Protein AF-A0A7S3WEY7-F1 (afdb_monomer)

Structure (mmCIF, N/CA/C/O backbone):
data_AF-A0A7S3WEY7-F1
#
_entry.id   AF-A0A7S3WEY7-F1
#
loop_
_atom_site.group_PDB
_atom_site.id
_atom_site.type_symbol
_atom_site.label_atom_id
_atom_site.label_alt_id
_atom_site.label_comp_id
_atom_site.label_asym_id
_atom_site.label_entity_id
_atom_site.label_seq_id
_atom_site.pdbx_PDB_ins_code
_atom_site.Cartn_x
_atom_site.Cartn_y
_atom_site.Cartn_z
_atom_site.occupancy
_atom_site.B_iso_or_equiv
_atom_site.auth_seq_id
_atom_site.auth_comp_id
_atom_site.auth_asym_id
_atom_site.auth_atom_id
_atom_site.pdbx_PDB_model_num
ATOM 1 N N . SER A 1 1 ? 14.950 -8.453 -8.963 1.00 68.50 1 SER A N 1
ATOM 2 C CA . SER A 1 1 ? 13.994 -7.448 -8.480 1.00 68.50 1 SER A CA 1
ATOM 3 C C . SER A 1 1 ? 14.625 -6.077 -8.608 1.00 68.50 1 SER A C 1
ATOM 5 O O . SER A 1 1 ? 15.850 -5.963 -8.571 1.00 68.50 1 SER A O 1
ATOM 7 N N . ASN A 1 2 ? 13.800 -5.061 -8.814 1.00 87.56 2 ASN A N 1
ATOM 8 C CA . ASN A 1 2 ? 14.173 -3.652 -8.811 1.00 87.56 2 ASN A CA 1
ATOM 9 C C . ASN A 1 2 ? 13.331 -2.969 -7.724 1.00 87.56 2 ASN A C 1
ATOM 11 O O . ASN A 1 2 ? 12.307 -2.380 -8.060 1.00 87.56 2 ASN A O 1
ATOM 15 N N . PRO A 1 3 ? 13.690 -3.113 -6.436 1.00 89.00 3 PRO A N 1
ATOM 16 C CA . PRO A 1 3 ? 12.805 -2.748 -5.339 1.00 89.00 3 PRO A CA 1
ATOM 17 C C . PRO A 1 3 ? 12.520 -1.248 -5.320 1.00 89.00 3 PRO A C 1
ATOM 19 O O . PRO A 1 3 ? 13.408 -0.417 -5.535 1.00 89.00 3 PRO A O 1
ATOM 22 N N . ASP A 1 4 ? 11.281 -0.892 -5.004 1.00 92.38 4 ASP A N 1
ATOM 23 C CA . ASP A 1 4 ? 10.922 0.497 -4.763 1.00 92.38 4 ASP A CA 1
ATOM 24 C C . ASP A 1 4 ? 11.416 0.928 -3.371 1.00 92.38 4 ASP A C 1
ATOM 26 O O . ASP A 1 4 ? 10.936 0.448 -2.342 1.00 92.38 4 ASP A O 1
ATOM 30 N N . ALA A 1 5 ? 12.387 1.841 -3.317 1.00 91.25 5 ALA A N 1
ATOM 31 C CA . ALA A 1 5 ? 12.977 2.331 -2.066 1.00 91.25 5 ALA A CA 1
ATOM 32 C C . ALA A 1 5 ? 12.286 3.589 -1.504 1.00 91.25 5 ALA A C 1
ATOM 34 O O . ALA A 1 5 ? 12.725 4.138 -0.493 1.00 91.25 5 ALA A O 1
ATOM 35 N N . ARG A 1 6 ? 11.228 4.091 -2.156 1.00 93.44 6 ARG A N 1
ATOM 36 C CA . ARG A 1 6 ? 10.573 5.342 -1.745 1.00 93.44 6 ARG A CA 1
ATOM 37 C C . ARG A 1 6 ? 9.856 5.176 -0.407 1.00 93.44 6 ARG A C 1
ATOM 39 O O . ARG A 1 6 ? 8.978 4.325 -0.298 1.00 93.44 6 ARG A O 1
ATOM 46 N N . VAL A 1 7 ? 10.166 6.032 0.561 1.00 94.69 7 VAL A N 1
ATOM 47 C CA . VAL A 1 7 ? 9.347 6.224 1.765 1.00 94.69 7 VAL A CA 1
ATOM 48 C C . VAL A 1 7 ? 8.436 7.417 1.525 1.00 94.69 7 VAL A C 1
ATOM 50 O O . VAL A 1 7 ? 8.907 8.477 1.109 1.00 94.69 7 VAL A O 1
ATOM 53 N N . VAL A 1 8 ? 7.142 7.249 1.766 1.00 95.38 8 VAL A N 1
ATOM 54 C CA . VAL A 1 8 ? 6.142 8.297 1.544 1.00 95.38 8 VAL A CA 1
ATOM 55 C C . VAL A 1 8 ? 5.250 8.453 2.765 1.00 95.38 8 VAL A C 1
ATOM 57 O O . VAL A 1 8 ? 5.121 7.537 3.573 1.00 95.38 8 VAL A O 1
ATOM 60 N N . TYR A 1 9 ? 4.631 9.622 2.893 1.00 96.12 9 TYR A N 1
ATOM 61 C CA . TYR A 1 9 ? 3.563 9.855 3.855 1.00 96.12 9 TYR A CA 1
ATOM 62 C C . TYR A 1 9 ? 2.218 9.749 3.141 1.00 96.12 9 TYR A C 1
ATOM 64 O O . TYR A 1 9 ? 1.982 10.477 2.174 1.00 96.12 9 TYR A O 1
ATOM 72 N N . VAL A 1 10 ? 1.361 8.850 3.616 1.00 95.50 10 VAL A N 1
ATOM 73 C CA . VAL A 1 10 ? -0.038 8.745 3.200 1.00 95.50 10 VAL A CA 1
ATOM 74 C C . VAL A 1 10 ? -0.873 9.578 4.175 1.00 95.50 10 VAL A C 1
ATOM 76 O O . VAL A 1 10 ? -0.790 9.341 5.384 1.00 95.50 10 VAL A O 1
ATOM 79 N N . PRO A 1 11 ? -1.649 10.563 3.692 1.00 96.06 11 PRO A N 1
ATOM 80 C CA . PRO A 1 11 ? -2.463 11.400 4.563 1.00 96.06 11 PRO A CA 1
ATOM 81 C C . PRO A 1 11 ? -3.635 10.617 5.165 1.00 96.06 11 PRO A C 1
ATOM 83 O O . PRO A 1 11 ? -4.120 9.649 4.577 1.00 96.06 11 PRO A O 1
ATOM 86 N N . ALA A 1 12 ? -4.123 11.085 6.316 1.00 96.12 12 ALA A N 1
ATOM 87 C CA . ALA A 1 12 ? -5.419 10.666 6.832 1.00 96.12 12 ALA A CA 1
ATOM 88 C C . ALA A 1 12 ? -6.527 11.019 5.825 1.00 96.12 12 ALA A C 1
ATOM 90 O O . ALA A 1 12 ? -6.439 12.030 5.121 1.00 96.12 12 ALA A O 1
ATOM 91 N N . MET A 1 13 ? -7.562 10.187 5.749 1.00 94.75 13 MET A N 1
ATOM 92 C CA . MET A 1 13 ? -8.657 10.350 4.792 1.00 94.75 13 MET A CA 1
ATOM 93 C C . MET A 1 13 ? -9.989 9.976 5.428 1.00 94.75 13 MET A C 1
ATOM 95 O O . MET A 1 13 ? -10.082 8.987 6.154 1.00 94.75 13 MET A O 1
ATOM 99 N N . ASP A 1 14 ? -11.013 10.754 5.087 1.00 96.19 14 ASP A N 1
ATOM 100 C CA . ASP A 1 14 ? -12.409 10.440 5.362 1.00 96.19 14 ASP A CA 1
ATOM 101 C C . ASP A 1 14 ? -13.066 9.866 4.102 1.00 96.19 14 ASP A C 1
ATOM 103 O O . ASP A 1 14 ? -12.792 10.295 2.973 1.00 96.19 14 ASP A O 1
ATOM 107 N N . HIS A 1 15 ? -13.954 8.895 4.285 1.00 95.25 15 HIS A N 1
ATOM 108 C CA . HIS A 1 15 ? -14.600 8.170 3.200 1.00 95.25 15 HIS A CA 1
ATOM 109 C C . HIS A 1 15 ? -16.122 8.212 3.323 1.00 95.25 15 HIS A C 1
ATOM 111 O O . HIS A 1 15 ? -16.695 8.093 4.403 1.00 95.25 15 HIS A O 1
ATOM 117 N N . ALA A 1 16 ? -16.793 8.357 2.179 1.00 96.94 16 ALA A N 1
ATOM 118 C CA . ALA A 1 16 ? -18.248 8.379 2.128 1.00 96.94 16 ALA A CA 1
ATOM 119 C C . ALA A 1 16 ? -18.857 7.039 2.596 1.00 96.94 16 ALA A C 1
ATOM 121 O O . ALA A 1 16 ? -18.270 5.977 2.357 1.00 96.94 16 ALA A O 1
ATOM 122 N N . PRO A 1 17 ? -20.070 7.047 3.181 1.00 96.69 17 PRO A N 1
ATOM 123 C CA . PRO A 1 17 ? -20.777 5.819 3.526 1.00 96.69 17 PRO A CA 1
ATOM 124 C C . PRO A 1 17 ? -20.928 4.880 2.322 1.00 96.69 17 PRO A C 1
ATOM 126 O O . PRO A 1 17 ? -21.366 5.292 1.248 1.00 96.69 17 PRO A O 1
ATOM 129 N N . GLY A 1 18 ? -20.572 3.607 2.505 1.00 95.44 18 GLY A N 1
ATOM 130 C CA . GLY A 1 18 ? -20.614 2.597 1.441 1.00 95.44 18 GLY A CA 1
ATOM 131 C C . GLY A 1 18 ? -19.441 2.649 0.456 1.00 95.44 18 GLY A C 1
ATOM 132 O O . GLY A 1 18 ? -19.451 1.902 -0.523 1.00 95.44 18 GLY A O 1
ATOM 133 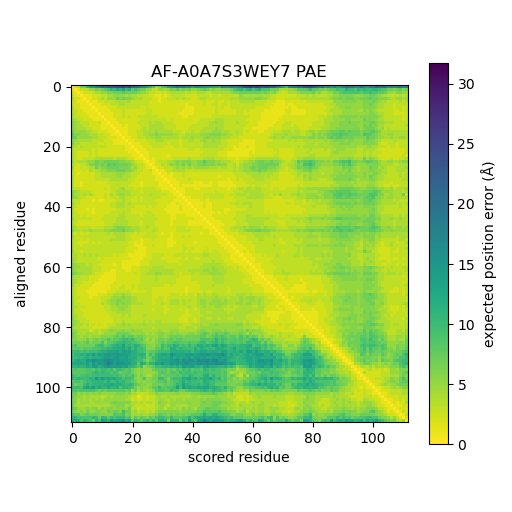N N . ALA A 1 19 ? -18.430 3.490 0.700 1.00 96.50 19 ALA A N 1
ATOM 134 C CA . ALA A 1 19 ? -17.200 3.479 -0.080 1.00 96.50 19 ALA A CA 1
ATOM 135 C C . ALA A 1 19 ? -16.505 2.109 -0.019 1.00 96.50 19 ALA A C 1
ATOM 137 O O . ALA A 1 19 ? -16.608 1.360 0.956 1.00 96.50 19 ALA A O 1
ATOM 138 N N . THR A 1 20 ? -15.757 1.796 -1.073 1.00 95.75 20 THR A N 1
ATOM 139 C CA . THR A 1 20 ? -14.943 0.583 -1.158 1.00 95.75 20 THR A CA 1
ATOM 140 C C . THR A 1 20 ? -13.483 0.936 -1.346 1.00 95.75 20 THR A C 1
ATOM 142 O O . THR A 1 20 ? -13.155 1.847 -2.107 1.00 95.75 20 THR A O 1
ATOM 145 N N . ARG A 1 21 ? -12.608 0.160 -0.718 1.00 93.00 21 ARG A N 1
ATOM 146 C CA . ARG A 1 21 ? -11.165 0.248 -0.882 1.00 93.00 21 ARG A CA 1
ATOM 147 C C . ARG A 1 21 ? -10.699 -0.765 -1.935 1.00 93.00 21 ARG A C 1
ATOM 149 O O . ARG A 1 21 ? -10.961 -1.960 -1.755 1.00 93.00 21 ARG A O 1
ATOM 156 N N . PRO A 1 22 ? -10.039 -0.325 -3.021 1.00 93.25 22 PRO A N 1
ATOM 157 C CA . PRO A 1 22 ? -9.404 -1.233 -3.969 1.00 93.25 22 PRO A CA 1
ATOM 158 C C . PRO A 1 22 ? -8.203 -1.926 -3.320 1.00 93.25 22 PRO A C 1
ATOM 160 O O . PRO A 1 22 ? -7.451 -1.298 -2.586 1.00 93.25 22 PRO A O 1
ATOM 163 N N . ILE A 1 23 ? -8.017 -3.209 -3.616 1.00 92.31 23 ILE A N 1
ATOM 164 C CA . ILE A 1 23 ? -6.841 -3.988 -3.221 1.00 92.31 23 ILE A CA 1
ATOM 165 C C . ILE A 1 23 ? -5.988 -4.210 -4.460 1.00 92.31 23 ILE A C 1
ATOM 167 O O . ILE A 1 23 ? -6.497 -4.677 -5.482 1.00 92.31 23 ILE A O 1
ATOM 171 N N . TYR A 1 24 ? -4.702 -3.891 -4.369 1.00 90.50 24 TYR A N 1
ATOM 172 C CA . TYR A 1 24 ? -3.743 -4.038 -5.462 1.00 90.50 24 TYR A CA 1
ATOM 173 C C . TYR A 1 24 ? -2.843 -5.248 -5.233 1.00 90.50 24 TYR A C 1
ATOM 175 O O . TYR A 1 24 ? -2.668 -5.709 -4.111 1.00 90.50 24 TYR A O 1
ATOM 183 N N . TYR A 1 25 ? -2.287 -5.776 -6.318 1.00 87.81 25 TYR A N 1
ATOM 184 C CA . TYR A 1 25 ? -1.253 -6.797 -6.224 1.00 87.81 25 TYR A CA 1
ATOM 185 C C . TYR A 1 25 ? 0.085 -6.154 -5.839 1.00 87.81 25 TYR A C 1
ATOM 187 O O . TYR A 1 25 ? 0.460 -5.145 -6.436 1.00 87.81 25 TYR A O 1
ATOM 195 N N . ASP A 1 26 ? 0.802 -6.740 -4.879 1.00 85.06 26 ASP A N 1
ATOM 196 C CA . ASP A 1 26 ? 2.137 -6.274 -4.504 1.00 85.06 26 ASP A CA 1
ATOM 197 C C . ASP A 1 26 ? 3.195 -6.766 -5.481 1.00 85.06 26 ASP A C 1
ATOM 199 O O . ASP A 1 26 ? 3.414 -7.969 -5.628 1.00 85.06 26 ASP A O 1
ATOM 203 N N . THR A 1 27 ? 3.861 -5.831 -6.149 1.00 84.19 27 THR A N 1
ATOM 204 C CA . THR A 1 27 ? 5.014 -6.145 -6.990 1.00 84.19 27 THR A CA 1
ATOM 205 C C . THR A 1 27 ? 6.323 -6.080 -6.220 1.00 84.19 27 THR A C 1
ATOM 207 O O . THR A 1 27 ? 7.299 -6.648 -6.700 1.00 84.19 27 THR A O 1
ATOM 210 N N . GLU A 1 28 ? 6.377 -5.345 -5.102 1.00 85.88 28 GLU A N 1
ATOM 211 C CA . GLU A 1 28 ? 7.587 -4.864 -4.403 1.00 85.88 28 GLU A CA 1
ATOM 212 C C . GLU A 1 28 ? 8.580 -4.045 -5.271 1.00 85.88 28 GLU A C 1
ATOM 214 O O . GLU A 1 28 ? 9.352 -3.228 -4.759 1.00 85.88 28 GLU A O 1
ATOM 219 N N . ASP A 1 29 ? 8.539 -4.222 -6.590 1.00 90.50 29 ASP A N 1
ATOM 220 C CA . ASP A 1 29 ? 9.339 -3.558 -7.606 1.00 90.50 29 ASP A CA 1
ATOM 221 C C . ASP A 1 29 ? 8.874 -2.122 -7.876 1.00 90.50 29 ASP A C 1
ATOM 223 O O . ASP A 1 29 ? 7.708 -1.779 -7.697 1.00 90.50 29 ASP A O 1
ATOM 227 N N . PHE A 1 30 ? 9.789 -1.283 -8.362 1.00 92.81 30 PHE A N 1
ATOM 228 C CA . PHE A 1 30 ? 9.523 0.097 -8.736 1.00 92.81 30 PHE A CA 1
ATOM 229 C C . PHE A 1 30 ? 8.765 0.214 -10.071 1.00 92.81 30 PHE A C 1
ATOM 231 O O . PHE A 1 30 ? 9.225 -0.337 -11.078 1.00 92.81 30 PHE A O 1
ATOM 238 N N . PRO A 1 31 ? 7.703 1.043 -10.124 1.00 92.38 31 PRO A N 1
ATOM 239 C CA . PRO A 1 31 ? 6.991 1.641 -8.997 1.00 92.38 31 PRO A CA 1
ATOM 240 C C . PRO A 1 31 ? 6.074 0.611 -8.326 1.00 92.38 31 PRO A C 1
ATOM 242 O O . PRO A 1 31 ? 5.316 -0.074 -9.010 1.00 92.38 31 PRO A O 1
ATOM 245 N N . ARG A 1 32 ? 6.066 0.573 -6.984 1.00 91.56 32 ARG A N 1
ATOM 246 C CA . ARG A 1 32 ? 5.223 -0.376 -6.225 1.00 91.56 32 ARG A CA 1
ATOM 247 C C . ARG A 1 32 ? 3.723 -0.136 -6.421 1.00 91.56 32 ARG A C 1
ATOM 249 O O . ARG A 1 32 ? 2.898 -1.005 -6.174 1.00 91.56 32 ARG A O 1
ATOM 256 N N . PHE A 1 33 ? 3.373 1.092 -6.792 1.00 93.31 33 PHE A N 1
ATOM 257 C CA . PHE A 1 33 ? 2.014 1.546 -7.022 1.00 93.31 33 PHE A CA 1
ATOM 258 C C . PHE A 1 33 ? 2.030 2.795 -7.912 1.00 93.31 33 PHE A C 1
ATOM 260 O O . PHE A 1 33 ? 2.897 3.665 -7.759 1.00 93.31 33 PHE A O 1
ATOM 267 N N . VAL A 1 34 ? 1.059 2.882 -8.821 1.00 95.31 34 VAL A N 1
ATOM 268 C CA . VAL A 1 34 ? 0.790 4.061 -9.649 1.00 95.31 34 VAL A CA 1
ATOM 269 C C . VAL A 1 34 ? -0.702 4.364 -9.587 1.00 95.31 34 VAL A C 1
ATOM 271 O O . VAL A 1 34 ? -1.528 3.574 -10.045 1.00 95.31 34 VAL A O 1
ATOM 274 N N . GLY A 1 35 ? -1.050 5.518 -9.032 1.00 94.00 35 GLY A N 1
ATOM 275 C CA . GLY A 1 35 ? -2.429 5.942 -8.826 1.00 94.00 35 GLY A CA 1
ATOM 276 C C . GLY A 1 35 ? -2.517 7.136 -7.882 1.00 94.00 35 GLY A C 1
ATOM 277 O O . GLY A 1 35 ? -1.500 7.691 -7.464 1.00 94.00 35 GLY A O 1
ATOM 278 N N . ASP A 1 36 ? -3.742 7.537 -7.552 1.00 92.75 36 ASP A N 1
ATOM 279 C CA . ASP A 1 36 ? -3.985 8.638 -6.625 1.00 92.75 36 ASP A CA 1
ATOM 280 C C . ASP A 1 36 ? -4.367 8.113 -5.237 1.00 92.75 36 ASP A C 1
ATOM 282 O O . ASP A 1 36 ? -5.365 7.414 -5.065 1.00 92.75 36 ASP A O 1
ATOM 286 N N . ARG A 1 37 ? -3.528 8.441 -4.254 1.00 89.94 37 ARG A N 1
ATOM 287 C CA . ARG A 1 37 ? -3.739 8.190 -2.820 1.00 89.94 37 ARG A CA 1
ATOM 288 C C . ARG A 1 37 ? -3.442 9.444 -1.990 1.00 89.94 37 ARG A C 1
ATOM 290 O O . ARG A 1 37 ? -3.086 9.336 -0.821 1.00 89.94 37 ARG A O 1
ATOM 297 N N . GLY A 1 38 ? -3.462 10.624 -2.616 1.00 91.31 38 GLY A N 1
ATOM 298 C CA . GLY A 1 38 ? -2.967 11.851 -1.985 1.00 91.31 38 GLY A CA 1
ATOM 299 C C . GLY A 1 38 ? -1.444 11.874 -1.791 1.00 91.31 38 GLY A C 1
ATOM 300 O O . GLY A 1 38 ? -0.937 12.667 -1.004 1.00 91.31 38 GLY A O 1
ATOM 301 N N . VAL A 1 39 ? -0.706 11.016 -2.506 1.00 95.00 39 VAL A N 1
ATOM 302 C CA . VAL A 1 39 ? 0.758 10.909 -2.431 1.00 95.00 39 VAL A CA 1
ATOM 303 C C . VAL A 1 39 ? 1.370 11.237 -3.783 1.00 95.00 39 VAL A C 1
ATOM 305 O O . VAL A 1 39 ? 1.197 10.502 -4.756 1.00 95.00 39 VAL A O 1
ATOM 308 N N . GLU A 1 40 ? 2.151 12.316 -3.839 1.00 95.31 40 GLU A N 1
ATOM 309 C CA . GLU A 1 40 ? 2.719 12.803 -5.095 1.00 95.31 40 GLU A CA 1
ATOM 310 C C . GLU A 1 40 ? 3.607 11.758 -5.792 1.00 95.31 40 GLU A C 1
ATOM 312 O O . GLU A 1 40 ? 3.539 11.609 -7.012 1.00 95.31 40 GLU A O 1
ATOM 317 N N . ALA A 1 41 ? 4.382 10.983 -5.031 1.00 95.00 41 ALA A N 1
ATOM 318 C CA . ALA A 1 41 ? 5.262 9.953 -5.577 1.00 95.00 41 ALA A CA 1
ATOM 319 C C . ALA A 1 41 ? 4.520 8.885 -6.401 1.00 95.00 41 ALA A C 1
ATOM 321 O O . ALA A 1 41 ? 5.116 8.314 -7.310 1.00 95.00 41 ALA A O 1
ATOM 322 N N . TYR A 1 42 ? 3.237 8.627 -6.134 1.00 94.56 42 TYR A N 1
ATOM 323 C CA . TYR A 1 42 ? 2.460 7.601 -6.837 1.00 94.56 42 TYR A CA 1
ATOM 324 C C . TYR A 1 42 ? 1.681 8.120 -8.040 1.00 94.56 42 TYR A C 1
ATOM 326 O O . TYR A 1 42 ? 1.209 7.326 -8.854 1.00 94.56 42 TYR A O 1
ATOM 334 N N . LEU A 1 43 ? 1.584 9.439 -8.207 1.00 96.25 43 LEU A N 1
ATOM 335 C CA . LEU A 1 43 ? 0.853 10.012 -9.327 1.00 96.25 43 LEU A CA 1
ATOM 336 C C . LEU A 1 43 ? 1.482 9.592 -10.660 1.00 96.25 43 LEU A C 1
ATOM 338 O O . LEU A 1 43 ? 2.704 9.578 -10.818 1.00 96.25 43 LEU A O 1
ATOM 342 N N . GLN A 1 44 ? 0.636 9.321 -11.654 1.00 95.62 44 GLN A N 1
ATOM 343 C CA . GLN A 1 44 ? 1.051 8.915 -13.001 1.00 95.62 44 GLN A CA 1
ATOM 344 C C . GLN A 1 44 ? 2.093 9.866 -13.615 1.00 95.62 44 GLN A C 1
ATOM 346 O O . GLN A 1 44 ? 3.052 9.420 -14.239 1.00 95.62 44 GLN A O 1
ATOM 351 N N . LYS A 1 45 ? 1.940 11.180 -13.387 1.00 95.50 45 LYS A N 1
ATOM 352 C CA . LYS A 1 45 ? 2.871 12.223 -13.858 1.00 95.50 45 LYS A CA 1
ATOM 353 C C . LYS A 1 45 ? 4.316 12.014 -13.371 1.00 95.50 45 LYS A C 1
ATOM 355 O O . LYS A 1 45 ? 5.247 12.416 -14.056 1.00 95.50 45 LYS A O 1
ATOM 360 N N . ASN A 1 46 ? 4.486 11.372 -12.214 1.00 95.50 46 ASN A N 1
ATOM 361 C CA . ASN A 1 46 ? 5.775 11.123 -11.568 1.00 95.50 46 ASN A CA 1
ATOM 362 C C . ASN A 1 46 ? 6.285 9.690 -11.789 1.00 95.50 46 ASN A C 1
ATOM 364 O O . ASN A 1 46 ? 7.357 9.343 -11.303 1.00 95.50 46 ASN A O 1
ATOM 368 N N . ASN A 1 47 ? 5.541 8.869 -12.537 1.00 94.94 47 ASN A N 1
ATOM 369 C CA . ASN A 1 47 ? 5.920 7.507 -12.915 1.00 94.94 47 ASN A CA 1
ATOM 370 C C . ASN A 1 47 ? 5.753 7.322 -14.441 1.00 94.94 47 ASN A C 1
ATOM 372 O O . ASN A 1 47 ? 4.952 6.494 -14.887 1.00 94.94 47 ASN A O 1
ATOM 376 N N . PRO A 1 48 ? 6.457 8.118 -15.272 1.00 94.88 48 PRO A N 1
ATOM 377 C CA . PRO A 1 48 ? 6.332 8.032 -16.724 1.00 94.88 48 PRO A CA 1
ATOM 378 C C . PRO A 1 48 ? 6.780 6.657 -17.234 1.00 94.88 48 PRO A C 1
ATOM 380 O O . PRO A 1 48 ? 7.780 6.109 -16.778 1.00 94.88 48 PRO A O 1
ATOM 383 N N . GLY A 1 49 ? 6.043 6.105 -18.200 1.00 94.56 49 GLY A N 1
ATOM 384 C CA . GLY A 1 49 ? 6.327 4.787 -18.783 1.00 94.56 49 GLY A CA 1
ATOM 385 C C . GLY A 1 49 ? 5.729 3.597 -18.025 1.00 94.56 49 GLY A C 1
ATOM 386 O O . GLY A 1 49 ? 5.808 2.478 -18.524 1.00 94.56 49 GLY A O 1
ATOM 387 N N . PHE A 1 50 ? 5.087 3.822 -16.877 1.00 94.25 50 PHE A N 1
ATOM 388 C CA . PHE A 1 50 ? 4.365 2.790 -16.131 1.00 94.25 50 PHE A CA 1
ATOM 389 C C . PHE A 1 50 ? 2.854 2.955 -16.291 1.00 94.25 50 PHE A C 1
ATOM 391 O O . PHE A 1 50 ? 2.360 4.074 -16.388 1.00 94.25 50 PHE A O 1
ATOM 398 N N . ASN A 1 51 ? 2.115 1.847 -16.319 1.00 94.69 51 ASN A N 1
ATOM 399 C CA . ASN A 1 51 ? 0.653 1.882 -16.317 1.00 94.69 51 ASN A CA 1
ATOM 400 C C . ASN A 1 51 ? 0.123 2.098 -14.894 1.00 94.69 51 ASN A C 1
ATOM 402 O O . ASN A 1 51 ? 0.767 1.698 -13.924 1.00 94.69 51 ASN A O 1
ATOM 406 N N . ALA A 1 52 ? -1.079 2.668 -14.784 1.00 94.62 52 ALA A N 1
ATOM 407 C CA . ALA A 1 52 ? -1.804 2.725 -13.521 1.00 94.62 52 ALA A CA 1
ATOM 408 C C . ALA A 1 52 ? -2.011 1.314 -12.944 1.00 94.62 52 ALA A C 1
ATOM 410 O O . ALA A 1 52 ? -2.281 0.358 -13.680 1.00 94.62 52 ALA A O 1
ATOM 411 N N . SER A 1 53 ? -1.897 1.191 -11.623 1.00 93.25 53 SER A N 1
ATOM 412 C CA . SER A 1 53 ? -2.096 -0.074 -10.921 1.00 93.25 53 SER A CA 1
ATOM 413 C C . SER A 1 53 ? -3.541 -0.551 -11.064 1.00 93.25 53 SER A C 1
ATOM 415 O O . SER A 1 53 ? -4.488 0.216 -10.893 1.00 93.25 53 SER A O 1
ATOM 417 N N . VAL A 1 54 ? -3.713 -1.841 -11.358 1.00 93.12 54 VAL A N 1
ATOM 418 C CA . VAL A 1 54 ? -5.031 -2.461 -11.550 1.00 93.12 54 VAL A CA 1
ATOM 419 C C . VAL A 1 54 ? -5.434 -3.207 -10.275 1.00 93.12 54 VAL A C 1
ATOM 421 O O . VAL A 1 54 ? -4.649 -4.024 -9.785 1.00 93.12 54 VAL A O 1
ATOM 424 N N . PRO A 1 55 ? -6.633 -2.959 -9.719 1.00 92.00 55 PRO A N 1
ATOM 425 C CA . PRO A 1 55 ? -7.083 -3.652 -8.520 1.00 92.00 55 PRO A CA 1
ATOM 426 C C . PRO A 1 55 ? -7.398 -5.129 -8.798 1.00 92.00 55 PRO A C 1
ATOM 428 O O . PRO A 1 55 ? -8.000 -5.476 -9.814 1.00 92.00 55 PRO A O 1
ATOM 431 N N . ILE A 1 56 ? -7.044 -6.000 -7.852 1.00 92.31 56 ILE A N 1
ATOM 432 C CA . ILE A 1 56 ? -7.350 -7.444 -7.853 1.00 92.31 56 ILE A CA 1
ATOM 433 C C . ILE A 1 56 ? -8.605 -7.791 -7.035 1.00 92.31 56 ILE A C 1
ATOM 435 O O . ILE A 1 56 ? -9.079 -8.932 -7.044 1.00 92.31 56 ILE A O 1
ATOM 439 N N . GLY A 1 57 ? -9.161 -6.814 -6.322 1.00 92.00 57 GLY A N 1
ATOM 440 C CA . GLY A 1 57 ? -10.396 -6.942 -5.560 1.00 92.00 57 GLY A CA 1
ATOM 441 C C . GLY A 1 57 ? -10.741 -5.654 -4.823 1.00 92.00 57 GLY A C 1
ATOM 442 O O . GLY A 1 57 ? -10.044 -4.654 -4.955 1.00 92.00 57 GLY A O 1
ATOM 443 N N . HIS A 1 58 ? -11.840 -5.685 -4.073 1.00 94.12 58 HIS A N 1
ATOM 444 C CA . HIS A 1 58 ? -12.326 -4.555 -3.286 1.00 94.12 58 HIS A CA 1
ATOM 445 C C . HIS A 1 58 ? -12.845 -5.049 -1.938 1.00 94.12 58 HIS A C 1
ATOM 447 O O . HIS A 1 58 ? -13.375 -6.160 -1.849 1.00 94.12 58 HIS A O 1
ATOM 453 N N . ILE A 1 59 ? -12.723 -4.208 -0.916 1.00 94.25 59 ILE A N 1
ATOM 454 C CA . ILE A 1 59 ? -13.324 -4.416 0.406 1.00 94.25 59 ILE A CA 1
ATOM 455 C C . ILE A 1 59 ? -14.149 -3.187 0.807 1.00 94.25 59 ILE A C 1
ATOM 457 O O . ILE A 1 59 ? -13.895 -2.103 0.279 1.00 94.25 59 ILE A O 1
ATOM 461 N N . PRO A 1 60 ? -15.119 -3.306 1.728 1.00 96.06 60 PRO A N 1
ATOM 462 C CA . PRO A 1 60 ? -15.748 -2.138 2.340 1.00 96.06 60 PRO A CA 1
ATOM 463 C C . PRO A 1 60 ? -14.695 -1.234 2.990 1.00 96.06 60 PRO A C 1
ATOM 465 O O . PRO A 1 60 ? -13.790 -1.735 3.658 1.00 96.06 60 PRO A O 1
ATOM 468 N N . GLN A 1 61 ? -14.806 0.077 2.778 1.00 95.31 61 GLN A N 1
ATOM 469 C CA . GLN A 1 61 ? -13.901 1.059 3.366 1.00 95.31 61 GLN A CA 1
ATOM 470 C C . GLN A 1 61 ? -14.455 1.583 4.694 1.00 95.31 61 GLN A C 1
ATOM 472 O O . GLN A 1 61 ? -15.667 1.734 4.858 1.00 95.31 61 GLN A O 1
ATOM 477 N N . VAL A 1 62 ? -13.559 1.846 5.643 1.00 94.88 62 VAL A N 1
ATOM 478 C CA . VAL A 1 62 ? -13.908 2.474 6.926 1.00 94.88 62 VAL A CA 1
ATOM 479 C C . VAL A 1 62 ? -14.135 3.975 6.754 1.00 94.88 62 VAL A C 1
ATOM 481 O O . VAL A 1 62 ? -13.605 4.574 5.827 1.00 94.88 62 VAL A O 1
ATOM 484 N N . GLU A 1 63 ? -14.906 4.592 7.649 1.00 96.38 63 GLU A N 1
ATOM 485 C CA . GLU A 1 63 ? -15.230 6.026 7.573 1.00 96.38 63 GLU A CA 1
ATOM 486 C C . GLU A 1 63 ? -13.986 6.921 7.643 1.00 96.38 63 GLU A C 1
ATOM 488 O O . GLU A 1 63 ? -13.910 7.901 6.913 1.00 96.38 63 GLU A O 1
ATOM 493 N N . HIS A 1 64 ? -13.002 6.553 8.466 1.00 95.69 64 HIS A N 1
ATOM 494 C CA . HIS A 1 64 ? -11.784 7.327 8.680 1.00 95.69 64 HIS A CA 1
ATOM 495 C C . HIS A 1 64 ? -10.552 6.420 8.708 1.00 95.69 64 HIS A C 1
ATOM 497 O O . HIS A 1 64 ? -10.549 5.380 9.375 1.00 95.69 64 HIS A O 1
ATOM 503 N N . THR A 1 65 ? -9.487 6.835 8.023 1.00 94.31 65 THR A N 1
ATOM 504 C CA . THR A 1 65 ? -8.159 6.214 8.104 1.00 94.31 65 THR A CA 1
ATOM 505 C C . THR A 1 6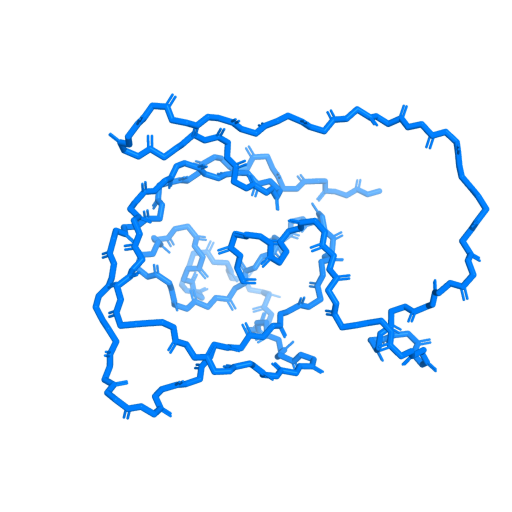5 ? -7.133 7.216 8.612 1.00 94.31 65 THR A C 1
ATOM 507 O O . THR A 1 65 ? -7.131 8.361 8.169 1.00 94.31 65 THR A O 1
ATOM 510 N N . PHE A 1 66 ? -6.221 6.760 9.468 1.00 94.88 66 PHE A N 1
ATOM 511 C CA . PHE A 1 66 ? -5.130 7.575 10.000 1.00 94.88 66 PHE A CA 1
ATOM 512 C C . PHE A 1 66 ? -4.015 7.804 8.984 1.00 94.88 66 PHE A C 1
ATOM 514 O O . PHE A 1 66 ? -3.779 6.962 8.117 1.00 94.88 66 PHE A O 1
ATOM 521 N N . GLY A 1 67 ? -3.289 8.909 9.139 1.00 95.62 67 GLY A N 1
ATOM 522 C CA . GLY A 1 67 ? -2.085 9.190 8.363 1.00 95.62 67 GLY A CA 1
ATOM 523 C C . GLY A 1 67 ? -0.897 8.355 8.842 1.00 95.62 67 GLY A C 1
ATOM 524 O O . GLY A 1 67 ? -0.731 8.112 10.044 1.00 95.62 67 GLY A O 1
ATOM 525 N N . TYR A 1 68 ? -0.053 7.905 7.914 1.00 95.62 68 TYR A N 1
ATOM 526 C CA . TYR A 1 68 ? 1.085 7.042 8.235 1.00 95.62 68 TYR A CA 1
ATOM 527 C C . TYR A 1 68 ? 2.208 7.117 7.194 1.00 95.62 68 TYR A C 1
ATOM 529 O O . TYR A 1 68 ? 1.996 7.464 6.033 1.00 95.62 68 TYR A O 1
ATOM 537 N N . PHE A 1 69 ? 3.427 6.790 7.621 1.00 95.25 69 PHE A N 1
ATOM 538 C CA . PHE A 1 69 ? 4.560 6.583 6.719 1.00 95.25 69 PHE A CA 1
ATOM 539 C C . PHE A 1 69 ? 4.545 5.161 6.168 1.00 95.25 69 PHE A C 1
ATOM 541 O O . PHE A 1 69 ? 4.336 4.216 6.929 1.00 95.25 69 PHE A O 1
ATOM 548 N N . GLU A 1 70 ? 4.832 4.991 4.881 1.00 92.69 70 GLU A N 1
ATOM 549 C CA . GLU A 1 70 ? 4.930 3.676 4.244 1.00 92.69 70 GLU A CA 1
ATOM 550 C C . GLU A 1 70 ? 6.139 3.548 3.321 1.00 92.69 70 GLU A C 1
ATOM 552 O O . GLU A 1 70 ? 6.618 4.525 2.740 1.00 92.69 70 GLU A O 1
ATOM 557 N N . ALA A 1 71 ? 6.608 2.309 3.186 1.00 90.81 71 ALA A N 1
ATOM 558 C CA . ALA A 1 71 ? 7.488 1.865 2.112 1.00 90.81 71 ALA A CA 1
ATOM 559 C C . ALA A 1 71 ? 6.776 0.737 1.351 1.00 90.81 71 ALA A C 1
ATOM 561 O O . ALA A 1 71 ? 5.768 0.986 0.694 1.00 90.81 71 ALA A O 1
ATOM 562 N N . THR A 1 72 ? 7.254 -0.508 1.441 1.00 88.06 72 THR A N 1
ATOM 563 C CA . THR A 1 72 ? 6.526 -1.674 0.904 1.00 88.06 72 THR A CA 1
ATOM 564 C C . THR A 1 72 ? 5.202 -1.877 1.639 1.00 88.06 72 THR A C 1
ATOM 566 O O . THR A 1 72 ? 4.182 -2.148 1.008 1.00 88.06 72 THR A O 1
ATOM 569 N N . TYR A 1 73 ? 5.219 -1.643 2.951 1.00 89.00 73 TYR A N 1
ATOM 570 C CA . TYR A 1 73 ? 4.065 -1.638 3.841 1.00 89.00 73 TYR A CA 1
ATOM 571 C C . TYR A 1 73 ? 4.150 -0.469 4.844 1.00 89.00 73 TYR A C 1
ATOM 573 O O . TYR A 1 73 ? 5.158 0.247 4.897 1.00 89.00 73 TYR A O 1
ATOM 581 N N . GLY A 1 74 ? 3.081 -0.249 5.615 1.00 90.81 74 GLY A N 1
ATOM 582 C CA . GLY A 1 74 ? 2.989 0.795 6.638 1.00 90.81 74 GLY A CA 1
ATOM 583 C C . GLY A 1 74 ? 4.027 0.627 7.751 1.00 90.81 74 GLY A C 1
ATOM 584 O O . GLY A 1 74 ? 4.173 -0.453 8.313 1.00 90.81 74 GLY A O 1
ATOM 585 N N . ILE A 1 75 ? 4.741 1.709 8.063 1.00 93.75 75 ILE A N 1
ATOM 586 C CA . ILE A 1 75 ? 5.866 1.744 9.008 1.00 93.75 75 ILE A CA 1
ATOM 587 C C . ILE A 1 75 ? 5.415 2.279 10.367 1.00 93.75 75 ILE A C 1
ATOM 589 O O . ILE A 1 75 ? 5.624 1.625 11.384 1.00 93.75 75 ILE A O 1
ATOM 593 N N . LEU A 1 76 ? 4.834 3.483 10.389 1.00 95.44 76 LEU A N 1
ATOM 594 C CA . LEU A 1 76 ? 4.469 4.209 11.609 1.00 95.44 76 LEU A CA 1
ATOM 595 C C . LEU A 1 76 ? 3.308 5.161 11.319 1.00 95.44 76 LEU A C 1
ATOM 597 O O . LEU A 1 76 ? 3.396 5.959 10.383 1.00 95.44 76 LEU A O 1
ATOM 601 N N . ASN A 1 77 ? 2.247 5.100 12.122 1.00 95.25 77 ASN A N 1
ATOM 602 C CA . ASN A 1 77 ? 1.123 6.030 12.014 1.00 95.25 77 ASN A CA 1
ATOM 603 C C . ASN A 1 77 ? 1.290 7.278 12.899 1.00 95.25 77 ASN A C 1
ATOM 605 O O . ASN A 1 77 ? 2.181 7.360 13.747 1.00 95.25 77 ASN A O 1
ATOM 609 N N . GLU A 1 78 ? 0.398 8.252 12.725 1.00 95.69 78 GLU A N 1
ATOM 610 C CA . GLU A 1 78 ? 0.370 9.497 13.510 1.00 95.69 78 GLU A CA 1
ATOM 611 C C . GLU A 1 78 ? 0.114 9.298 15.018 1.00 95.69 78 GLU A C 1
ATOM 613 O O . GLU A 1 78 ? 0.352 10.202 15.814 1.00 95.69 78 GLU A O 1
ATOM 618 N N . HIS A 1 79 ? -0.298 8.095 15.423 1.00 96.12 79 HIS A N 1
ATOM 619 C CA . HIS A 1 79 ? -0.495 7.685 16.815 1.00 96.12 79 HIS A CA 1
ATOM 620 C C . HIS A 1 79 ? 0.716 6.928 17.385 1.00 96.12 79 HIS A C 1
ATOM 622 O O . HIS A 1 79 ? 0.605 6.274 18.420 1.00 96.12 79 HIS A O 1
ATOM 628 N N . GLN A 1 80 ? 1.873 7.005 16.717 1.00 95.81 80 GLN A N 1
ATOM 629 C CA . GLN A 1 80 ? 3.134 6.393 17.151 1.00 95.81 80 GLN A CA 1
ATOM 630 C C . GLN A 1 80 ? 3.083 4.855 17.241 1.00 95.81 80 GLN A C 1
ATOM 632 O O . GLN A 1 80 ? 3.912 4.242 17.914 1.00 95.81 80 GLN A O 1
ATOM 637 N N . VAL A 1 81 ? 2.138 4.217 16.542 1.00 94.50 81 VAL A N 1
ATOM 638 C CA . VAL A 1 81 ? 2.057 2.757 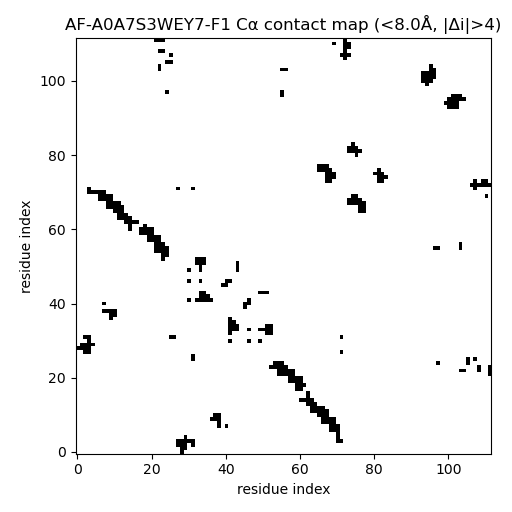16.417 1.00 94.50 81 VAL A CA 1
ATOM 639 C C . VAL A 1 81 ? 2.799 2.329 15.161 1.00 94.50 81 VAL A C 1
ATOM 641 O O . VAL A 1 81 ? 2.475 2.783 14.060 1.00 94.50 81 VAL A O 1
ATOM 644 N N . GLY A 1 82 ? 3.809 1.476 15.338 1.00 92.12 82 GLY A N 1
ATOM 645 C CA . GLY A 1 82 ? 4.654 0.981 14.257 1.00 92.12 82 GLY A CA 1
ATOM 646 C C . GLY A 1 82 ? 4.479 -0.509 13.987 1.00 92.12 82 GLY A C 1
ATOM 647 O O . GLY A 1 82 ? 4.103 -1.270 14.880 1.00 92.12 82 GLY A O 1
ATOM 648 N N . ILE A 1 83 ? 4.773 -0.917 12.755 1.00 89.88 83 ILE A N 1
ATOM 649 C CA . ILE A 1 83 ? 4.745 -2.316 12.311 1.00 89.88 83 ILE A CA 1
ATOM 650 C C . ILE A 1 83 ? 6.139 -2.688 11.799 1.00 89.88 83 ILE A C 1
ATOM 652 O O . ILE A 1 83 ? 6.798 -1.900 11.125 1.00 89.88 83 ILE A O 1
ATOM 656 N N . GLY A 1 84 ? 6.586 -3.899 12.125 1.00 86.75 84 GLY A N 1
ATOM 657 C CA . GLY A 1 84 ? 7.795 -4.497 11.572 1.00 86.75 84 GLY A CA 1
ATOM 658 C C . GLY A 1 84 ? 7.519 -5.939 11.173 1.00 86.75 84 GLY A C 1
ATOM 659 O O . GLY A 1 84 ? 6.912 -6.688 11.938 1.00 86.75 84 GLY A O 1
ATOM 660 N N . GLU A 1 85 ? 7.954 -6.317 9.978 1.00 86.00 85 GLU A N 1
ATOM 661 C CA . GLU A 1 85 ? 7.940 -7.700 9.513 1.00 86.00 85 GLU A 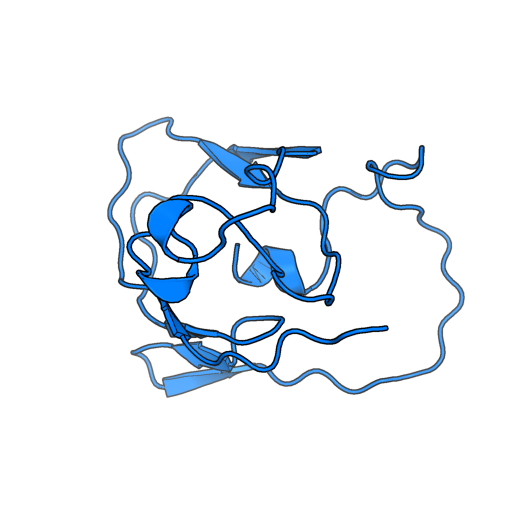CA 1
ATOM 662 C C . GLU A 1 85 ? 9.355 -8.286 9.611 1.00 86.00 85 GLU A C 1
ATOM 664 O O . GLU A 1 85 ? 10.357 -7.569 9.575 1.00 86.00 85 GLU A O 1
ATOM 669 N N . SER A 1 86 ?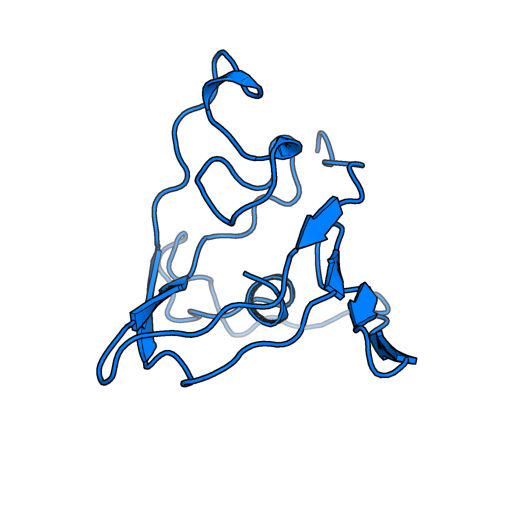 9.427 -9.597 9.830 1.00 84.44 86 SER A N 1
ATOM 670 C CA . SER A 1 86 ? 10.676 -10.348 9.848 1.00 84.44 86 SER A CA 1
ATOM 671 C C . SER A 1 86 ? 10.514 -11.571 8.970 1.00 84.44 86 SER A C 1
ATOM 673 O O . SER A 1 86 ? 9.575 -12.355 9.144 1.00 84.44 86 SER A O 1
ATOM 675 N N . THR A 1 87 ? 11.466 -11.755 8.063 1.00 81.56 87 THR A N 1
ATOM 676 C CA . THR A 1 87 ? 11.424 -12.850 7.108 1.00 81.56 87 THR A CA 1
ATOM 677 C C . THR A 1 87 ? 11.687 -14.173 7.819 1.00 81.56 87 THR A C 1
ATOM 679 O O . THR A 1 87 ? 12.755 -14.405 8.388 1.00 81.56 87 THR A O 1
ATOM 682 N N . CYS A 1 88 ? 10.719 -15.081 7.745 1.00 82.00 88 CYS A N 1
ATOM 683 C CA . CYS A 1 88 ? 10.864 -16.461 8.189 1.00 82.00 88 CYS A CA 1
ATOM 684 C C . CYS A 1 88 ? 10.482 -17.428 7.063 1.00 82.00 88 CYS A C 1
ATOM 686 O O . CYS A 1 88 ? 9.704 -17.107 6.166 1.00 82.00 88 CYS A O 1
ATOM 688 N N . SER A 1 89 ? 11.061 -18.629 7.089 1.00 85.81 89 SER A N 1
ATOM 689 C CA . SER A 1 89 ? 10.690 -19.677 6.135 1.00 85.81 89 SER A CA 1
ATOM 690 C C . SER A 1 89 ? 9.268 -20.158 6.419 1.00 85.81 89 SER A C 1
ATOM 692 O O . SER A 1 89 ? 8.921 -20.401 7.574 1.00 85.81 89 SER A O 1
ATOM 694 N N . SER A 1 90 ? 8.457 -20.343 5.378 1.00 79.62 90 SER A N 1
ATOM 695 C CA . SER A 1 90 ? 7.103 -20.885 5.508 1.00 79.62 90 SER A CA 1
ATOM 696 C C . SER A 1 90 ? 6.744 -21.784 4.322 1.00 79.62 90 SER A C 1
ATOM 698 O O . SER A 1 90 ? 7.372 -21.722 3.264 1.00 79.62 90 SER A O 1
ATOM 700 N N . VAL A 1 91 ? 5.746 -22.651 4.510 1.00 82.62 91 VAL A N 1
ATOM 701 C CA . VAL A 1 91 ? 5.141 -23.438 3.429 1.00 82.62 91 VAL A CA 1
ATOM 702 C C . VAL A 1 91 ? 3.841 -22.748 3.035 1.00 82.62 91 VAL A C 1
ATOM 704 O O . VAL A 1 91 ? 2.884 -22.728 3.809 1.00 82.62 91 VAL A O 1
ATOM 707 N N . PHE A 1 92 ? 3.805 -22.170 1.836 1.00 77.69 92 PHE A N 1
ATOM 708 C CA . PHE A 1 92 ? 2.628 -21.457 1.351 1.00 77.69 92 PHE A CA 1
ATOM 709 C C . PHE A 1 92 ? 1.584 -22.438 0.80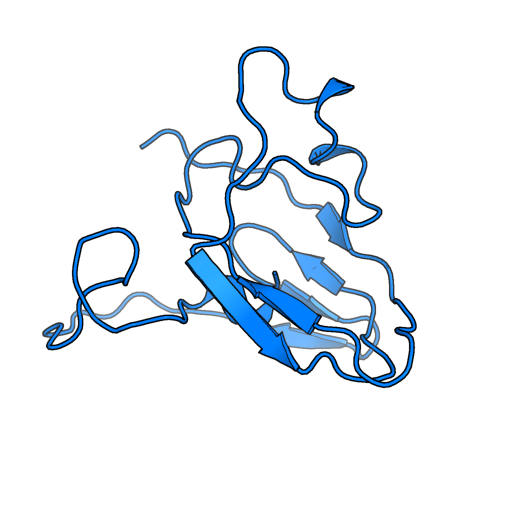3 1.00 77.69 92 PHE A C 1
ATOM 711 O O . PHE A 1 92 ? 1.813 -23.110 -0.198 1.00 77.69 92 PHE A O 1
ATOM 718 N N . GLY A 1 93 ? 0.419 -22.500 1.453 1.00 81.94 93 GLY A N 1
ATOM 719 C CA . GLY A 1 93 ? -0.768 -23.207 0.949 1.00 81.94 93 GLY A CA 1
ATOM 720 C C . GLY A 1 93 ? -1.736 -22.313 0.165 1.00 81.94 93 GLY A C 1
ATOM 721 O O . GLY A 1 93 ? -2.785 -22.776 -0.274 1.00 81.94 93 GLY A O 1
ATOM 722 N N . ALA A 1 94 ? -1.413 -21.026 0.020 1.00 81.69 94 ALA A N 1
ATOM 723 C CA . ALA A 1 94 ? -2.257 -20.027 -0.615 1.00 81.69 94 ALA A CA 1
ATOM 724 C C . ALA A 1 94 ? -1.514 -19.359 -1.778 1.00 81.69 94 ALA A C 1
ATOM 726 O O . ALA A 1 94 ? -0.329 -19.053 -1.674 1.00 81.69 94 ALA A O 1
ATOM 727 N N . GLN A 1 95 ? -2.231 -19.117 -2.874 1.00 82.44 95 GLN A N 1
ATOM 728 C CA . GLN A 1 95 ? -1.729 -18.424 -4.058 1.00 82.44 95 GLN A CA 1
ATOM 729 C C . GLN A 1 95 ? -2.515 -17.126 -4.247 1.00 82.44 95 GLN A C 1
ATOM 731 O O . GLN A 1 95 ? -3.733 -17.092 -4.040 1.00 82.44 95 GLN A O 1
ATOM 736 N N . ALA A 1 96 ? -1.816 -16.053 -4.612 1.00 81.50 96 ALA A N 1
ATOM 737 C CA . ALA A 1 96 ? -2.426 -14.749 -4.830 1.00 81.50 96 ALA A CA 1
ATOM 738 C C . ALA A 1 96 ? -3.457 -14.796 -5.964 1.00 81.50 96 ALA A C 1
ATOM 740 O O . ALA A 1 96 ? -3.271 -15.489 -6.970 1.00 81.50 96 ALA A O 1
ATOM 741 N N . ARG A 1 97 ? -4.523 -14.001 -5.839 1.00 83.38 97 ARG A N 1
ATOM 742 C CA . ARG A 1 97 ? -5.579 -13.904 -6.855 1.00 83.38 97 ARG A CA 1
ATOM 743 C C . ARG A 1 97 ? -5.063 -13.404 -8.207 1.00 83.38 97 ARG A C 1
ATOM 745 O O . ARG A 1 97 ? -5.523 -13.880 -9.238 1.00 83.38 97 ARG A O 1
ATOM 752 N N . GLY A 1 98 ? -4.045 -12.537 -8.208 1.00 72.25 98 GLY A N 1
ATOM 753 C CA . GLY A 1 98 ? -3.341 -12.098 -9.424 1.00 72.25 98 GLY A CA 1
ATOM 754 C C . GLY A 1 98 ? -2.576 -13.211 -10.153 1.00 72.25 98 GLY A C 1
ATOM 755 O O . GLY A 1 98 ? -2.256 -13.067 -11.326 1.00 72.25 98 GLY A O 1
ATOM 756 N N . HIS A 1 99 ? -2.343 -14.343 -9.486 1.00 77.00 99 HIS A N 1
ATOM 757 C CA . HIS A 1 99 ? -1.639 -15.503 -10.026 1.00 77.00 99 HIS A CA 1
ATOM 758 C C . HIS A 1 99 ? -2.539 -16.743 -10.131 1.00 77.00 99 HIS A C 1
ATOM 760 O O . HIS A 1 99 ? -2.026 -17.848 -10.237 1.00 77.00 99 HIS A O 1
ATOM 766 N N . GLY A 1 100 ? -3.869 -16.594 -10.106 1.00 81.56 100 GLY A N 1
ATOM 767 C CA . GLY A 1 100 ? -4.811 -17.710 -10.279 1.00 81.56 100 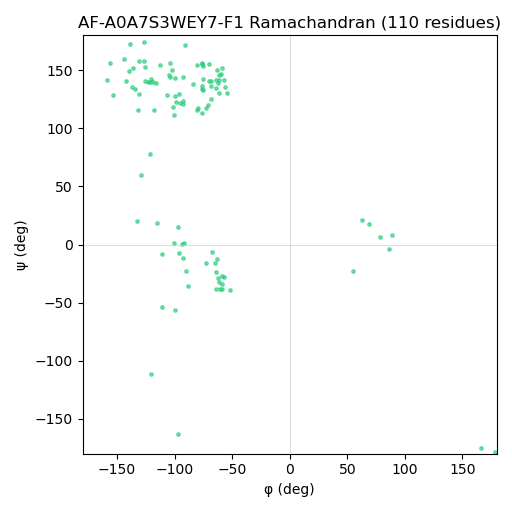GLY A CA 1
ATOM 768 C C . GLY A 1 100 ? -5.205 -18.450 -8.995 1.00 81.56 100 GLY A C 1
ATOM 769 O O . GLY A 1 100 ? -5.881 -19.471 -9.077 1.00 81.56 100 GLY A O 1
ATOM 770 N N . GLY A 1 101 ? -4.817 -17.945 -7.820 1.00 86.38 101 GLY A N 1
ATOM 771 C CA . GLY A 1 101 ? -5.287 -18.456 -6.530 1.00 86.38 101 GLY A CA 1
ATOM 772 C C . GLY A 1 101 ? -6.452 -17.659 -5.929 1.00 86.38 101 GLY A C 1
ATOM 773 O O . GLY A 1 101 ? -7.126 -16.888 -6.609 1.00 86.38 101 GLY A O 1
ATOM 774 N N . HIS A 1 102 ? -6.688 -17.836 -4.626 1.00 87.00 102 HIS A N 1
A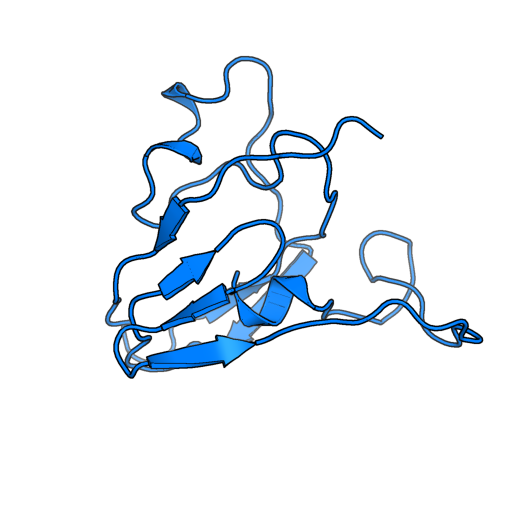TOM 775 C CA . HIS A 1 102 ? -7.792 -17.195 -3.894 1.00 87.00 102 HIS A CA 1
ATOM 776 C C . HIS A 1 102 ? -7.346 -16.136 -2.874 1.00 87.0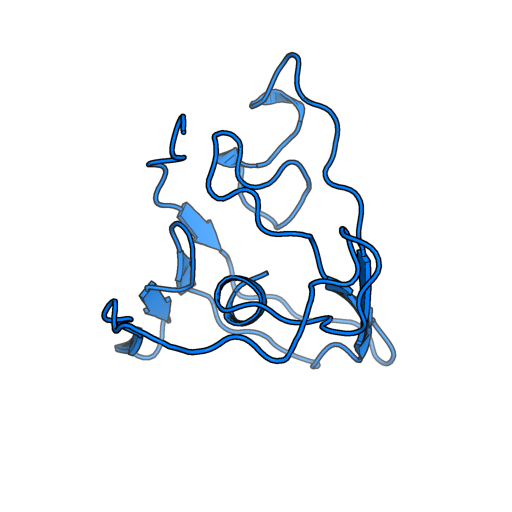0 102 HIS A C 1
ATOM 778 O O . HIS A 1 102 ? -8.198 -15.439 -2.323 1.00 87.00 102 HIS A O 1
ATOM 784 N N . ALA A 1 103 ? -6.043 -15.988 -2.608 1.00 87.44 103 ALA A N 1
ATOM 785 C CA . ALA A 1 103 ? -5.561 -15.029 -1.618 1.00 87.44 103 ALA A CA 1
ATOM 786 C C . ALA A 1 103 ? -5.699 -13.593 -2.142 1.00 87.44 103 ALA A C 1
ATOM 788 O O . ALA A 1 103 ? -5.107 -13.231 -3.162 1.00 87.44 103 ALA A O 1
ATOM 789 N N . LEU A 1 104 ? -6.513 -12.795 -1.447 1.00 88.69 104 LEU A N 1
ATOM 790 C CA . LEU A 1 104 ? -6.758 -11.392 -1.780 1.00 88.69 104 LEU A CA 1
ATOM 791 C C . LEU A 1 104 ? -5.752 -10.449 -1.115 1.00 88.69 104 LEU A C 1
ATOM 793 O O . LEU A 1 104 ? -5.390 -9.450 -1.721 1.00 88.69 104 LEU A O 1
ATOM 797 N N . PHE A 1 105 ? -5.327 -10.757 0.111 1.00 88.38 105 PHE A N 1
ATOM 798 C CA . PHE A 1 105 ? -4.481 -9.876 0.910 1.00 88.38 105 PHE A CA 1
ATOM 799 C C . PHE A 1 105 ? -3.030 -10.343 0.936 1.00 88.38 105 PHE A C 1
ATOM 801 O O . PHE A 1 105 ? -2.752 -11.542 1.011 1.00 88.38 105 PHE A O 1
ATOM 808 N N . SER A 1 106 ? -2.138 -9.362 0.946 1.00 86.38 106 SER A N 1
ATOM 809 C CA . SER A 1 106 ? -0.723 -9.477 1.286 1.00 86.38 106 SER A CA 1
ATOM 810 C C . SER A 1 106 ? -0.399 -8.438 2.374 1.00 86.38 106 SER A C 1
ATOM 812 O O . SER A 1 106 ? -1.270 -7.665 2.784 1.00 86.38 106 SER A O 1
ATOM 814 N N . VAL A 1 107 ? 0.820 -8.448 2.915 1.00 84.94 107 VAL A N 1
ATOM 815 C CA . VAL A 1 107 ? 1.230 -7.538 4.000 1.00 84.94 107 VAL A CA 1
ATOM 816 C C . VAL A 1 107 ? 1.103 -6.063 3.602 1.00 84.94 107 VAL A C 1
ATOM 818 O O . VAL A 1 107 ? 0.699 -5.229 4.409 1.00 84.94 107 VAL A O 1
ATOM 821 N N . ASP A 1 108 ? 1.348 -5.734 2.337 1.00 83.25 108 ASP A N 1
ATOM 822 C CA . ASP A 1 108 ? 1.162 -4.392 1.790 1.00 83.25 108 ASP A CA 1
ATOM 823 C C . ASP A 1 108 ? -0.295 -3.919 1.854 1.00 83.25 108 ASP A C 1
ATOM 825 O O . ASP A 1 108 ? -0.542 -2.721 2.021 1.00 83.25 108 ASP A O 1
ATOM 829 N N . SER A 1 109 ? -1.251 -4.854 1.812 1.00 84.25 109 SER A N 1
ATOM 830 C CA . SER A 1 109 ? -2.685 -4.580 1.937 1.00 84.25 109 SER A CA 1
ATOM 831 C C . SER A 1 109 ? -3.081 -4.084 3.333 1.00 84.25 109 SER A C 1
ATOM 833 O O . SER A 1 109 ? -4.227 -3.677 3.531 1.00 84.25 109 SER A O 1
ATOM 835 N N . LEU A 1 110 ? -2.166 -4.074 4.311 1.00 76.94 110 LEU A N 1
ATOM 836 C CA . LEU A 1 110 ? -2.340 -3.344 5.578 1.00 76.94 110 LEU A CA 1
ATOM 837 C C . LEU A 1 110 ? -2.210 -1.824 5.403 1.00 76.94 110 LEU A C 1
ATOM 839 O O . LEU A 1 110 ? -2.630 -1.058 6.263 1.00 76.94 110 LEU A O 1
ATOM 843 N N . SER A 1 111 ? -1.646 -1.410 4.275 1.00 76.81 111 SER A N 1
ATOM 844 C CA . SER A 1 111 ? -1.321 -0.029 3.931 1.00 76.81 111 SER A CA 1
ATOM 845 C C . SER A 1 111 ? -2.240 0.439 2.805 1.00 76.81 111 SER A C 1
ATOM 847 O O . SER A 1 111 ? -2.958 1.424 2.952 1.00 76.81 111 SER A O 1
ATOM 849 N N . ARG A 1 112 ? -2.291 -0.306 1.690 1.00 73.44 112 ARG A N 1
ATOM 850 C CA . ARG A 1 112 ? -2.947 0.122 0.440 1.00 73.44 112 ARG A CA 1
ATOM 851 C C . ARG A 1 112 ? -4.095 -0.753 -0.029 1.00 73.44 112 ARG A C 1
ATOM 853 O O . ARG A 1 112 ? -3.965 -1.992 0.005 1.00 73.44 112 ARG A O 1
#

Mean predicted aligned error: 4.54 Å

InterPro domains:
  IPR005322 Peptidase C69 [PTHR12994] (4-111)

Foldseek 3Di:
DAAFADKWKQAKDFDDPQDKDFFFDQPRHPPRAADDRVTPCRDCVNRDPDDHTDGLDIDGDDRIDFMAIDGSATAATPVRDGDDDDDDDDDDPFDDSVVVTDDRDDRRSNHD

Radius of gyration: 14.54 Å; Cα contacts (8 Å, |Δi|>4): 189; chains: 1; bounding box: 35×36×36 Å

Secondary structure (DSSP, 8-state):
--B----EEEPPEE--TT-EEEEE----BSSS--S-SS-GGGSGGGSTT-PPPPEEEEEEPPSEE--EEESSSEEEETTS-B-------------BGGGTSSB---GGGGT-

Organism: Emiliania huxleyi (NCBI:txid2903)

pLDDT: mean 90.42, std 6.14, range [68.5, 96.94]

Sequence (112 aa):
SNPDARVVYVPAMDHAPGATRPIYYDTEDFPRFVGDRGVEAYLQKNNPGFNASVPIGHIPQVEHTFGYFEATYGILNEHQVGIGESTCSSVFGAQARGHGGHALFSVDSLSR

Solvent-accessible surface area (backbone atoms only — not comparable to full-atom values): 6971 Å² total; per-residue (Å²): 137,55,67,42,83,63,73,47,63,38,62,55,47,78,46,62,90,88,35,67,38,62,28,58,69,83,66,57,26,61,73,53,56,28,45,88,65,84,32,71,80,26,26,57,89,66,40,75,97,58,74,71,63,66,63,75,48,71,43,83,45,64,57,66,46,79,28,30,34,30,54,78,36,50,39,37,35,84,82,76,54,66,56,84,88,76,96,70,93,78,85,82,91,71,40,46,45,92,74,79,38,79,37,79,74,56,75,38,53,80,58,75